Protein AF-A0A0F6TDB0-F1 (afdb_monomer)

Secondary structure (DSSP, 8-state):
---EEEEEE--HHHHT--HHHHHHHHHHHHHHHT-SEEEEEE-TTTHHHHHHHHHT-S-S-TEEEEEES----SPEEEEHHHHHTT-----

pLDDT: mean 81.19, std 9.85, range [38.91, 90.25]

Organism: NCBI:txid35755

Foldseek 3Di:
DAAEEEEEDEDCVPPVDQLLLLVQLQLQCCVVVVHQAYEYEYAPVCVVRNVVSVVVDPRHHPHYYYDYPDDPPVHHYDYSVSSNVRSPPDD

Mean predicted aligned error: 5.51 Å

Sequence (91 aa):
MSQIVEITVSDLCDSGISAEAIMCGVCRISRLLDVDAIYILAAAQDLPTLAAAAYERSDLPAEFRFCEDICTLGAWRIDLNTVLRYTHCGN

Nearest PDB structures (foldseek):
  6xhp-assembly1_B  TM=7.292E-01  e=1.113E-01  Staphylococcus aureus
  6xhr-assembly1_B  TM=6.406E-01  e=1.552E-01  Staphylococcus aureus
  4jis-assembly1_B  TM=5.911E-01  e=9.118E-02  Bacillus spizizenii str. W23
  6xht-assembly2_D  TM=6.189E-01  e=1.113E-01  Staphylococcus aureus
  6vlc-assembly1_A  TM=5.886E-01  e=2.822E-01  Neisseria meningitidis Z2491

Solvent-accessible surface area (backbone atoms only — not comparable to full-atom values): 5236 Å² total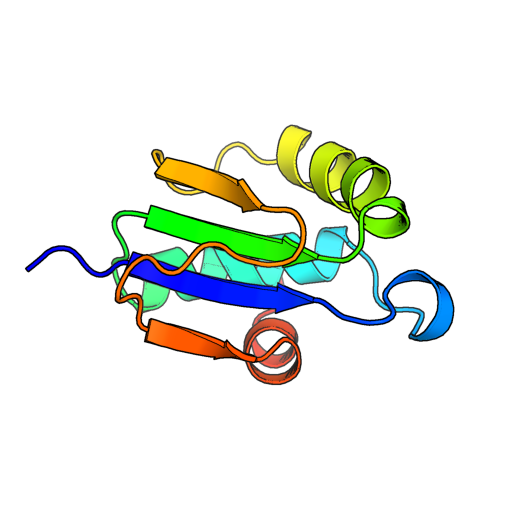; per-residue (Å²): 131,87,41,39,38,33,34,49,48,74,60,52,89,80,65,78,58,55,45,54,38,48,46,31,5,49,37,47,48,36,67,74,67,66,38,55,28,39,36,40,34,30,53,74,86,47,45,63,56,42,48,56,39,47,68,79,47,93,67,60,51,91,50,56,46,81,37,65,88,73,76,92,74,89,47,51,80,42,52,47,70,65,32,57,77,38,27,76,68,73,1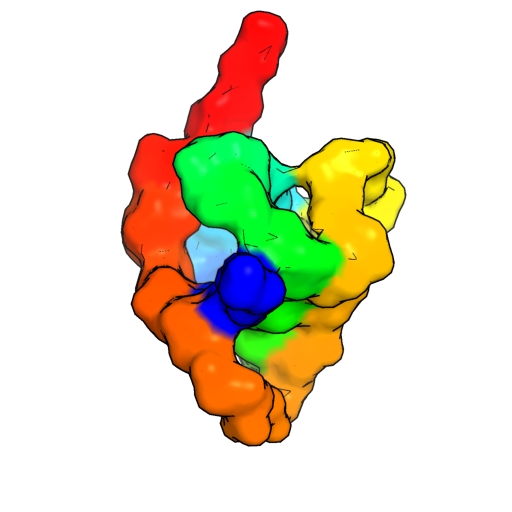30

Radius of gyration: 11.92 Å; Cα contacts (8 Å, |Δi|>4): 152; chains: 1; bounding box: 30×22×28 Å

Structure (mmCIF, N/CA/C/O backbone):
data_AF-A0A0F6TDB0-F1
#
_entry.id   AF-A0A0F6TDB0-F1
#
loop_
_atom_site.group_PDB
_atom_site.id
_atom_site.type_symbol
_atom_site.label_atom_id
_atom_site.label_alt_id
_atom_site.label_comp_id
_atom_site.label_asym_id
_atom_site.label_entity_id
_atom_site.label_seq_id
_atom_site.pdbx_PDB_ins_code
_atom_site.Cartn_x
_atom_site.Cartn_y
_atom_site.Cartn_z
_atom_site.occupancy
_atom_site.B_iso_or_equiv
_atom_site.auth_seq_id
_atom_site.auth_comp_id
_atom_site.auth_asym_id
_atom_site.auth_atom_id
_atom_site.pdbx_PDB_model_num
ATOM 1 N N . MET A 1 1 ? -15.378 -0.101 14.332 1.00 55.16 1 MET A N 1
ATOM 2 C CA . MET A 1 1 ? -15.621 -0.442 12.915 1.00 55.16 1 MET A CA 1
ATOM 3 C C . MET A 1 1 ? -14.261 -0.699 12.332 1.00 55.16 1 MET A C 1
ATOM 5 O O . MET A 1 1 ? -13.450 0.212 12.410 1.00 55.16 1 MET A O 1
ATOM 9 N N . SER A 1 2 ? -14.005 -1.907 11.843 1.00 64.00 2 SER A N 1
ATOM 10 C CA . SER A 1 2 ? -12.681 -2.227 11.332 1.00 64.00 2 SER A CA 1
ATOM 11 C C . SER A 1 2 ? -12.430 -1.529 10.010 1.00 64.00 2 SER A C 1
ATOM 13 O O . SER A 1 2 ? -13.198 -1.710 9.063 1.00 64.00 2 SER A O 1
ATOM 15 N N . GLN A 1 3 ? -11.411 -0.672 9.970 1.00 78.69 3 GLN A N 1
ATOM 16 C CA . GLN A 1 3 ? -11.043 0.043 8.756 1.00 78.69 3 GLN A CA 1
ATOM 17 C C . GLN A 1 3 ? -10.060 -0.817 7.973 1.00 78.69 3 GLN A C 1
ATOM 19 O O . GLN A 1 3 ? -8.926 -1.033 8.395 1.00 78.69 3 GLN A O 1
ATOM 24 N N . ILE A 1 4 ? -10.531 -1.331 6.842 1.00 82.44 4 ILE A N 1
ATOM 25 C CA . ILE A 1 4 ? -9.716 -2.071 5.885 1.00 82.44 4 ILE A CA 1
ATOM 26 C C . ILE A 1 4 ? -9.365 -1.114 4.754 1.00 82.44 4 ILE A C 1
ATOM 28 O O . ILE A 1 4 ? -10.258 -0.458 4.206 1.00 82.44 4 ILE A O 1
ATOM 32 N N . VAL A 1 5 ? -8.084 -1.046 4.403 1.00 85.88 5 VAL A N 1
ATOM 33 C CA . VAL A 1 5 ? -7.579 -0.190 3.328 1.00 85.88 5 VAL A CA 1
ATOM 34 C C . VAL A 1 5 ? -6.965 -1.024 2.211 1.00 85.88 5 VAL A C 1
ATOM 36 O O . VAL A 1 5 ? -6.221 -1.974 2.445 1.00 85.88 5 VAL A O 1
ATOM 39 N N . GLU A 1 6 ? -7.270 -0.628 0.983 1.00 87.81 6 GLU A N 1
ATOM 40 C CA . GLU A 1 6 ? -6.716 -1.163 -0.250 1.00 87.81 6 GLU A CA 1
ATOM 41 C C . GLU A 1 6 ? -5.815 -0.112 -0.902 1.00 87.81 6 GLU A C 1
ATOM 43 O O . GLU A 1 6 ? -6.226 1.036 -1.077 1.00 87.81 6 GLU A O 1
ATOM 48 N N . ILE A 1 7 ? -4.598 -0.507 -1.275 1.00 87.06 7 ILE A N 1
ATOM 49 C CA . ILE A 1 7 ? -3.621 0.346 -1.951 1.00 87.06 7 ILE A CA 1
ATOM 50 C C . ILE A 1 7 ? -3.285 -0.272 -3.299 1.00 87.06 7 ILE A C 1
ATOM 52 O O . ILE A 1 7 ? -2.740 -1.370 -3.359 1.00 87.06 7 ILE A O 1
ATOM 56 N N . THR A 1 8 ? -3.574 0.445 -4.380 1.00 86.31 8 THR A N 1
ATOM 57 C CA . THR A 1 8 ? -3.207 0.012 -5.732 1.00 86.31 8 THR A CA 1
ATOM 58 C C . THR A 1 8 ? -1.841 0.572 -6.105 1.00 86.31 8 THR A C 1
ATOM 60 O O . THR A 1 8 ? -1.659 1.788 -6.138 1.00 86.31 8 THR A O 1
ATOM 63 N N . VAL A 1 9 ? -0.898 -0.317 -6.402 1.00 82.44 9 VAL A N 1
ATOM 64 C CA . VAL A 1 9 ? 0.441 -0.018 -6.910 1.00 82.44 9 VAL A CA 1
ATOM 65 C C . VAL A 1 9 ? 0.495 -0.495 -8.355 1.00 82.44 9 VAL A C 1
ATOM 67 O O . VAL A 1 9 ? 0.283 -1.670 -8.639 1.00 82.44 9 VAL A O 1
ATOM 70 N N . SER A 1 10 ? 0.755 0.425 -9.274 1.00 76.12 10 SER A N 1
ATOM 71 C CA . 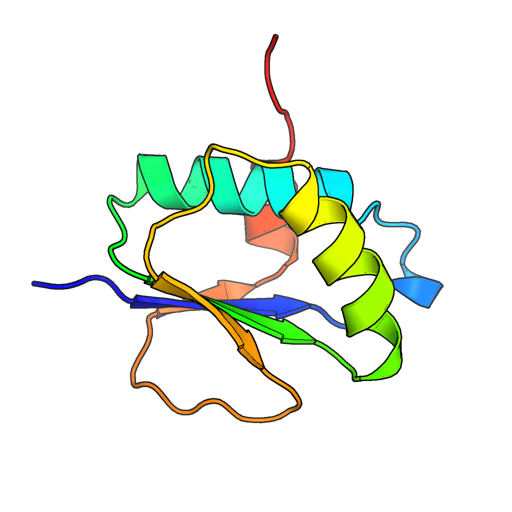SER A 1 10 ? 0.869 0.133 -10.702 1.00 76.12 10 SER A CA 1
ATOM 72 C C . SER A 1 10 ? 2.209 0.647 -11.196 1.00 76.12 10 SER A C 1
ATOM 74 O O . SER A 1 10 ? 2.652 1.711 -10.759 1.00 76.12 10 SER A O 1
ATOM 76 N N . ASP A 1 11 ? 2.829 -0.107 -12.100 1.00 70.44 11 ASP A N 1
ATOM 77 C CA . ASP A 1 11 ? 4.012 0.316 -12.847 1.00 70.44 11 ASP A CA 1
ATOM 78 C C . ASP A 1 11 ? 5.199 0.697 -11.942 1.00 70.44 11 ASP A C 1
ATOM 80 O O . ASP A 1 11 ? 5.880 1.706 -12.162 1.00 70.44 11 ASP A O 1
ATOM 84 N N . LEU A 1 12 ? 5.477 -0.097 -10.894 1.00 75.62 12 LEU A N 1
ATOM 85 C CA . LEU A 1 12 ? 6.598 0.193 -9.990 1.00 75.62 12 LEU A CA 1
ATOM 86 C C . LEU A 1 12 ? 7.935 0.175 -10.747 1.00 75.62 12 LEU A C 1
ATOM 88 O O . LEU A 1 12 ? 8.764 1.067 -10.560 1.00 75.62 12 LEU A O 1
ATOM 92 N N . CYS A 1 13 ? 8.121 -0.807 -11.634 1.00 70.50 13 CYS A N 1
ATOM 93 C CA . CYS A 1 13 ? 9.319 -0.923 -12.466 1.00 70.50 13 CYS A CA 1
ATOM 94 C C . CYS A 1 13 ? 9.577 0.306 -13.353 1.00 70.50 13 CYS A C 1
ATOM 96 O O . CYS A 1 13 ? 10.737 0.669 -13.543 1.00 70.50 13 CYS A O 1
ATOM 98 N N . ASP A 1 14 ? 8.527 0.961 -13.854 1.00 74.75 14 ASP A N 1
ATOM 99 C CA . ASP A 1 14 ? 8.651 2.078 -14.802 1.00 74.75 14 ASP A CA 1
ATOM 100 C C . ASP A 1 14 ? 8.615 3.454 -14.118 1.00 74.75 14 ASP A C 1
ATOM 102 O O . ASP A 1 14 ? 9.085 4.451 -14.669 1.00 74.75 14 ASP A O 1
ATOM 106 N N . SER A 1 15 ? 8.082 3.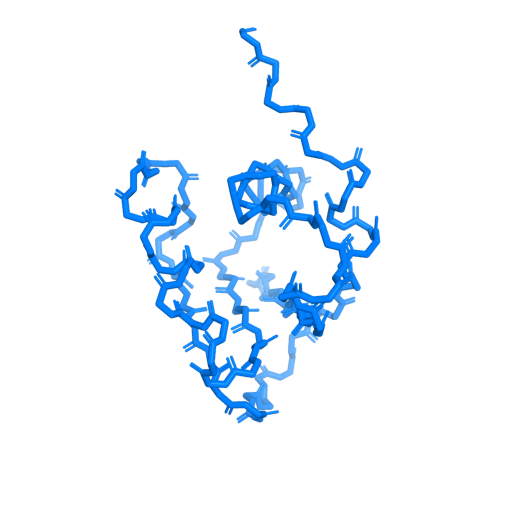526 -12.897 1.00 73.75 15 SER A N 1
ATOM 107 C CA . SER A 1 15 ? 7.865 4.785 -12.174 1.00 73.75 15 SER A CA 1
ATOM 108 C C . SER A 1 15 ? 9.091 5.314 -11.423 1.00 73.75 15 SER A C 1
ATOM 110 O O . SER A 1 15 ? 9.092 6.471 -10.998 1.00 73.75 15 SER A O 1
ATOM 112 N N . GLY A 1 16 ? 10.136 4.499 -11.232 1.00 76.00 16 GLY A N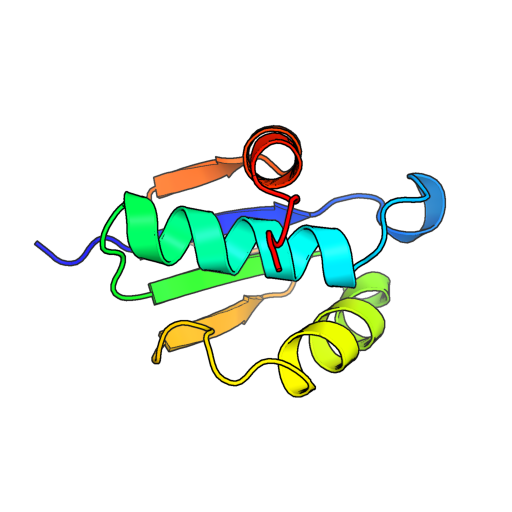 1
ATOM 113 C CA . GLY A 1 16 ? 11.322 4.877 -10.448 1.00 76.00 16 GLY A CA 1
ATOM 114 C C . GLY A 1 16 ? 11.039 5.076 -8.952 1.00 76.00 16 GLY A C 1
ATOM 115 O O . GLY A 1 16 ? 11.865 5.635 -8.227 1.00 76.00 16 GLY A O 1
ATOM 116 N N . ILE A 1 17 ? 9.870 4.636 -8.483 1.00 82.88 17 ILE A N 1
ATOM 117 C CA . ILE A 1 17 ? 9.456 4.713 -7.085 1.00 82.88 17 ILE A CA 1
ATOM 1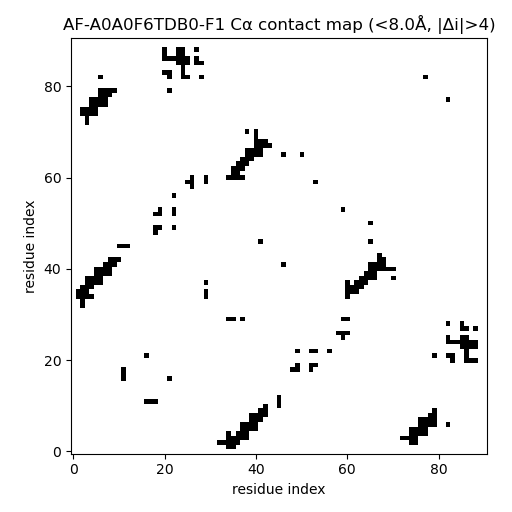18 C C . ILE A 1 17 ? 10.108 3.565 -6.310 1.00 82.88 17 ILE A C 1
ATOM 120 O O . ILE A 1 17 ? 9.997 2.400 -6.682 1.00 82.88 17 ILE A O 1
ATOM 124 N N . SER A 1 18 ? 10.745 3.881 -5.181 1.00 87.69 18 SER A N 1
ATOM 125 C CA . SER A 1 18 ? 11.277 2.850 -4.284 1.00 87.69 18 SER A CA 1
ATOM 126 C C . SER A 1 18 ? 10.149 2.121 -3.549 1.00 87.69 18 SER A C 1
ATOM 128 O O . SER A 1 18 ? 9.305 2.757 -2.913 1.00 87.69 18 SER A O 1
ATOM 130 N N . ALA A 1 19 ? 10.178 0.785 -3.550 1.00 88.94 19 ALA A N 1
ATOM 131 C CA . ALA A 1 19 ? 9.282 -0.034 -2.731 1.00 88.94 19 ALA A CA 1
ATOM 132 C C . ALA A 1 19 ? 9.381 0.305 -1.233 1.00 88.94 19 ALA A C 1
ATOM 134 O O . ALA A 1 19 ? 8.377 0.264 -0.525 1.00 88.94 19 ALA A O 1
ATOM 135 N N . GLU A 1 20 ? 10.560 0.714 -0.758 1.00 88.62 20 GLU A N 1
ATOM 136 C CA . GLU A 1 20 ? 10.760 1.182 0.616 1.00 88.62 20 GLU A CA 1
ATOM 137 C C . GLU A 1 20 ? 9.954 2.453 0.902 1.00 88.62 20 GLU A C 1
ATOM 139 O O . GLU A 1 20 ? 9.288 2.551 1.934 1.00 88.62 20 GLU A O 1
ATOM 144 N N . ALA A 1 21 ? 9.944 3.400 -0.043 1.00 88.25 21 ALA A N 1
ATOM 145 C CA . ALA A 1 21 ? 9.141 4.609 0.077 1.00 88.25 21 ALA A CA 1
ATOM 146 C C . ALA A 1 21 ? 7.658 4.238 0.207 1.00 88.25 21 ALA A C 1
ATOM 148 O O . ALA A 1 21 ? 6.986 4.717 1.117 1.00 88.25 21 ALA 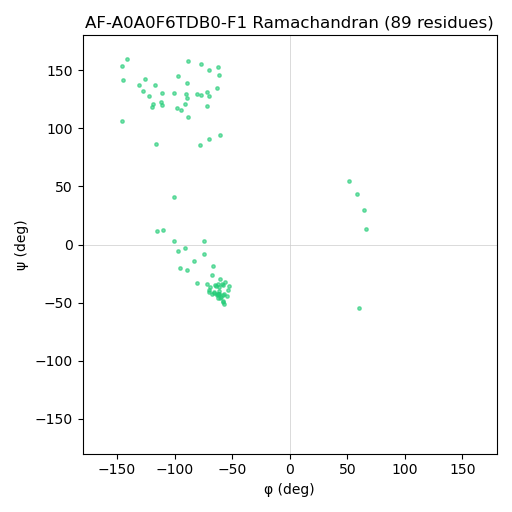A O 1
ATOM 149 N N . ILE A 1 22 ? 7.167 3.310 -0.620 1.00 89.12 22 ILE A N 1
ATOM 150 C CA . ILE A 1 22 ? 5.785 2.817 -0.532 1.00 89.12 22 ILE A CA 1
ATOM 151 C C . ILE A 1 22 ? 5.499 2.234 0.853 1.00 89.12 22 ILE A C 1
ATOM 153 O O . ILE A 1 22 ? 4.523 2.647 1.477 1.00 89.12 22 ILE A O 1
ATOM 157 N N . MET A 1 23 ? 6.354 1.348 1.374 1.00 90.25 23 MET A N 1
ATOM 158 C CA . MET A 1 23 ? 6.158 0.762 2.708 1.00 90.25 23 MET A CA 1
ATOM 159 C C . MET A 1 23 ? 6.177 1.815 3.826 1.00 90.25 23 MET A C 1
ATOM 161 O O . MET A 1 23 ? 5.371 1.742 4.754 1.00 90.25 23 MET A O 1
ATOM 165 N N . CYS A 1 24 ? 7.024 2.844 3.717 1.00 88.88 24 CYS A N 1
ATOM 166 C CA . CYS A 1 24 ? 7.003 3.999 4.618 1.00 88.88 24 CYS A CA 1
ATOM 167 C C . CYS A 1 24 ? 5.642 4.709 4.611 1.00 88.88 24 CYS A C 1
ATOM 169 O O . CYS A 1 24 ? 5.069 4.973 5.672 1.00 88.88 24 CYS A O 1
ATOM 171 N N . GLY A 1 25 ? 5.106 4.990 3.421 1.00 88.19 25 GLY A N 1
ATOM 172 C CA . GLY A 1 25 ? 3.795 5.617 3.269 1.00 88.19 25 GLY A CA 1
ATOM 173 C C . GLY A 1 25 ? 2.667 4.747 3.823 1.00 88.19 25 GLY A C 1
ATOM 174 O O . GLY A 1 25 ? 1.814 5.247 4.555 1.00 88.19 25 GLY A O 1
ATOM 175 N N . VAL A 1 26 ? 2.707 3.441 3.545 1.00 88.62 26 VAL A N 1
ATOM 176 C CA . VAL A 1 26 ? 1.752 2.438 4.042 1.00 88.62 26 VAL A CA 1
ATOM 177 C C . VAL A 1 26 ? 1.709 2.437 5.567 1.00 88.62 26 VAL A C 1
ATOM 179 O O . VAL A 1 26 ? 0.636 2.577 6.149 1.00 88.62 26 VAL A O 1
ATOM 182 N N . CYS A 1 27 ? 2.867 2.345 6.223 1.00 87.38 27 CYS A N 1
ATOM 183 C CA . CYS A 1 27 ? 2.949 2.380 7.682 1.00 87.38 27 CYS A CA 1
ATOM 184 C C . CYS A 1 27 ? 2.430 3.705 8.255 1.00 87.38 27 CYS A C 1
ATOM 186 O O . CYS A 1 27 ? 1.797 3.749 9.310 1.00 87.38 27 CYS A O 1
ATOM 188 N N . ARG A 1 28 ? 2.729 4.831 7.607 1.00 87.56 28 ARG A N 1
ATOM 189 C CA . ARG A 1 28 ? 2.302 6.128 8.130 1.00 87.56 28 ARG A CA 1
ATOM 190 C C . ARG A 1 28 ? 0.793 6.307 8.008 1.00 87.56 28 ARG A C 1
ATOM 192 O O . ARG A 1 28 ? 0.163 6.786 8.948 1.00 87.56 28 ARG A O 1
ATOM 199 N N . ILE A 1 29 ? 0.220 5.888 6.886 1.00 86.62 29 ILE A N 1
ATOM 200 C CA . ILE A 1 29 ? -1.227 5.864 6.679 1.00 86.62 29 ILE A CA 1
ATOM 201 C C . ILE A 1 29 ? -1.894 4.924 7.677 1.00 86.62 29 ILE A C 1
ATOM 203 O O . ILE A 1 29 ? -2.902 5.313 8.262 1.00 86.62 29 ILE A O 1
ATOM 207 N N . SER A 1 30 ? -1.319 3.740 7.919 1.00 85.69 30 SER A N 1
ATOM 208 C CA . SER A 1 30 ? -1.921 2.771 8.835 1.00 85.69 30 SER A CA 1
ATOM 209 C C . SER A 1 30 ? -2.108 3.352 10.236 1.00 85.69 30 SER A C 1
ATOM 211 O O . SER A 1 30 ? -3.182 3.235 10.816 1.00 85.69 30 SER A O 1
ATOM 213 N N . ARG A 1 31 ? -1.093 4.071 10.731 1.00 85.19 31 ARG A N 1
ATOM 214 C CA . ARG A 1 31 ? -1.129 4.763 12.026 1.00 85.19 31 ARG A CA 1
ATOM 215 C C . ARG A 1 31 ? -2.060 5.972 12.040 1.00 85.19 31 ARG A C 1
ATOM 217 O O . ARG A 1 31 ? -2.698 6.229 13.051 1.00 85.19 31 ARG A O 1
ATOM 224 N N . LEU A 1 32 ? -2.099 6.750 10.956 1.00 86.44 32 LEU A N 1
ATOM 225 C CA . LEU A 1 32 ? -2.931 7.957 10.876 1.00 86.44 32 LEU A CA 1
ATOM 226 C C . LEU A 1 32 ? -4.423 7.635 10.826 1.00 86.44 32 LEU A C 1
ATOM 228 O O . LEU A 1 32 ? -5.228 8.392 11.363 1.00 86.44 32 LEU A O 1
ATOM 232 N N . LEU A 1 33 ? -4.776 6.552 10.139 1.00 83.44 33 LEU A N 1
ATOM 233 C CA . LEU A 1 33 ? -6.158 6.140 9.926 1.00 83.44 33 LEU A CA 1
ATOM 234 C C . LEU A 1 33 ? -6.630 5.077 10.927 1.00 83.44 33 LEU A C 1
ATOM 236 O O . LEU A 1 33 ? -7.813 4.756 10.921 1.00 83.44 33 LEU A O 1
ATOM 240 N N . ASP A 1 34 ? -5.736 4.576 11.786 1.00 85.06 34 ASP A N 1
ATOM 241 C CA . ASP A 1 34 ? -6.019 3.511 12.759 1.00 85.06 34 ASP A CA 1
ATOM 242 C C . ASP A 1 34 ? -6.677 2.295 12.079 1.00 85.06 34 ASP A C 1
ATOM 244 O O . ASP A 1 34 ? -7.800 1.891 12.384 1.00 85.06 34 ASP A O 1
ATOM 248 N N . VAL A 1 35 ? -5.998 1.778 11.046 1.00 83.81 35 VAL A N 1
ATOM 249 C CA . VAL A 1 35 ? -6.513 0.689 10.200 1.00 83.81 35 VAL A CA 1
ATOM 250 C C . VAL A 1 35 ? -6.135 -0.671 10.762 1.00 83.81 35 VAL A C 1
ATOM 252 O O . VAL A 1 35 ? -4.991 -0.904 11.154 1.00 83.81 35 VAL A O 1
ATOM 255 N N . ASP A 1 36 ? -7.083 -1.599 10.709 1.00 81.38 36 ASP A N 1
ATOM 256 C CA . ASP A 1 36 ? -6.873 -2.968 11.178 1.00 81.38 36 ASP A CA 1
ATOM 257 C C . ASP A 1 36 ? -6.128 -3.812 10.134 1.00 81.38 36 ASP A C 1
ATOM 259 O O . ASP A 1 36 ? -5.325 -4.679 10.483 1.00 81.38 36 ASP A O 1
ATOM 263 N N . ALA A 1 37 ? -6.364 -3.542 8.843 1.00 85.25 37 ALA A N 1
ATOM 264 C CA . ALA A 1 37 ? -5.819 -4.330 7.742 1.00 85.25 37 ALA A CA 1
ATOM 265 C C . ALA A 1 37 ? -5.465 -3.470 6.523 1.00 85.25 37 ALA A C 1
ATOM 267 O O . ALA A 1 37 ? -6.203 -2.550 6.153 1.00 85.25 37 ALA A O 1
ATOM 268 N N . ILE A 1 38 ? -4.352 -3.814 5.867 1.00 87.88 38 ILE A N 1
ATOM 269 C CA . ILE A 1 38 ? -3.919 -3.195 4.610 1.00 87.88 38 ILE A CA 1
ATOM 270 C C . ILE A 1 38 ? -3.655 -4.271 3.568 1.00 87.88 38 ILE A C 1
ATOM 272 O O . ILE A 1 38 ? -2.909 -5.220 3.808 1.00 87.88 38 ILE A O 1
ATOM 276 N N . TYR A 1 39 ? -4.205 -4.047 2.381 1.00 89.31 39 TYR A N 1
ATOM 277 C CA . TYR A 1 39 ? -4.022 -4.893 1.215 1.00 89.31 39 TYR A CA 1
ATOM 278 C C . TYR A 1 39 ? -3.361 -4.091 0.101 1.00 89.31 39 TYR A C 1
ATOM 280 O O . TYR A 1 39 ? -3.898 -3.072 -0.331 1.00 89.31 39 TYR A O 1
ATOM 288 N N . ILE A 1 40 ? -2.198 -4.542 -0.365 1.00 88.44 40 ILE A N 1
ATOM 289 C CA . ILE A 1 40 ? -1.523 -3.946 -1.521 1.00 88.44 40 ILE A CA 1
ATOM 290 C C . ILE A 1 40 ? -1.846 -4.772 -2.761 1.00 88.44 40 ILE A C 1
ATOM 292 O O . ILE A 1 40 ? -1.491 -5.947 -2.832 1.00 88.44 40 ILE A O 1
ATOM 296 N N . LEU A 1 41 ? -2.505 -4.141 -3.730 1.00 89.00 41 LEU A N 1
ATOM 297 C CA . LEU A 1 41 ? -2.765 -4.693 -5.053 1.00 89.00 41 LEU A CA 1
ATOM 298 C C . LEU A 1 41 ? -1.656 -4.217 -5.976 1.00 89.00 41 LEU A C 1
ATOM 300 O O . LEU A 1 41 ? -1.535 -3.015 -6.208 1.00 89.00 41 LEU A O 1
ATOM 304 N N . ALA A 1 42 ? -0.861 -5.146 -6.487 1.00 86.94 42 ALA A N 1
ATOM 305 C CA . ALA A 1 42 ? 0.221 -4.842 -7.410 1.00 86.94 42 ALA A CA 1
ATOM 306 C C . ALA A 1 42 ? 0.320 -5.907 -8.500 1.00 86.94 42 ALA A C 1
ATOM 308 O O . ALA A 1 42 ? -0.157 -7.031 -8.326 1.00 86.94 42 ALA A O 1
ATOM 309 N N . ALA A 1 43 ? 0.966 -5.552 -9.610 1.00 85.94 43 ALA A N 1
ATOM 310 C CA . ALA A 1 43 ? 1.295 -6.514 -10.651 1.00 85.94 43 ALA A CA 1
ATOM 311 C C . ALA A 1 43 ? 2.224 -7.606 -10.096 1.00 85.94 43 ALA A C 1
ATOM 313 O O . ALA A 1 43 ? 3.104 -7.327 -9.276 1.00 85.94 43 ALA A O 1
ATOM 314 N N . ALA A 1 44 ? 2.078 -8.840 -10.587 1.00 85.50 44 ALA A N 1
ATOM 315 C CA . ALA A 1 44 ? 2.859 -9.991 -10.129 1.00 85.50 44 ALA A CA 1
ATOM 316 C C . ALA A 1 44 ? 4.379 -9.751 -10.161 1.00 85.50 44 ALA A C 1
ATOM 318 O O . ALA A 1 44 ? 5.101 -10.206 -9.275 1.00 85.50 44 ALA A O 1
ATOM 319 N N . GLN A 1 45 ? 4.861 -8.999 -11.157 1.00 86.00 45 GLN A N 1
ATOM 320 C CA . GLN A 1 45 ? 6.276 -8.644 -11.296 1.00 86.00 45 GLN A CA 1
ATOM 321 C C . GLN A 1 45 ? 6.805 -7.701 -10.201 1.00 86.00 45 GLN A C 1
ATOM 323 O O . GLN A 1 45 ? 7.995 -7.736 -9.898 1.00 86.00 45 GLN A O 1
ATOM 328 N N . ASP A 1 46 ? 5.936 -6.893 -9.588 1.00 87.19 46 ASP A N 1
ATOM 329 C CA . ASP A 1 46 ? 6.304 -5.910 -8.564 1.00 87.19 46 ASP A CA 1
ATOM 330 C C . ASP A 1 46 ? 6.259 -6.525 -7.155 1.00 87.19 46 ASP A C 1
ATOM 332 O O . ASP A 1 46 ? 6.928 -6.043 -6.235 1.00 87.19 46 ASP A O 1
ATOM 336 N N . LEU A 1 47 ? 5.504 -7.621 -6.985 1.00 87.12 47 LEU A N 1
ATOM 337 C CA . LEU A 1 47 ? 5.317 -8.305 -5.703 1.00 87.12 47 LEU A CA 1
ATOM 338 C C . LEU A 1 47 ? 6.629 -8.708 -5.016 1.00 87.12 47 LEU A C 1
ATOM 340 O O . LEU A 1 47 ? 6.729 -8.461 -3.816 1.00 87.12 47 LEU A O 1
ATOM 344 N N . PRO A 1 48 ? 7.653 -9.273 -5.690 1.00 88.75 48 PRO A N 1
ATOM 345 C CA . PRO A 1 48 ? 8.902 -9.638 -5.021 1.00 88.75 48 PRO A CA 1
ATOM 346 C C . PRO A 1 48 ? 9.620 -8.432 -4.407 1.00 88.75 48 PRO A C 1
ATOM 348 O O . PRO A 1 48 ? 10.085 -8.500 -3.270 1.00 88.75 48 PRO A O 1
ATOM 351 N N . THR A 1 49 ? 9.672 -7.313 -5.132 1.00 89.38 49 THR A N 1
ATOM 352 C CA . THR A 1 49 ? 10.320 -6.077 -4.671 1.00 89.38 49 THR A CA 1
ATOM 353 C C . THR A 1 49 ? 9.557 -5.462 -3.499 1.00 89.38 49 THR A C 1
ATOM 355 O O . THR A 1 49 ? 10.160 -5.052 -2.506 1.00 89.38 49 THR A O 1
ATOM 358 N N . LEU A 1 50 ? 8.225 -5.443 -3.576 1.00 88.69 50 LEU A N 1
ATOM 359 C CA . LEU A 1 50 ? 7.365 -4.967 -2.493 1.00 88.69 50 LEU A CA 1
ATOM 360 C C . LEU A 1 50 ? 7.448 -5.870 -1.255 1.00 88.69 50 LEU A C 1
ATOM 362 O O . LEU A 1 50 ? 7.528 -5.365 -0.137 1.00 88.69 50 LEU A O 1
ATOM 366 N N . ALA A 1 51 ? 7.473 -7.190 -1.442 1.00 89.69 51 ALA A N 1
ATOM 367 C CA . ALA A 1 51 ? 7.576 -8.160 -0.359 1.00 89.69 51 ALA A CA 1
ATOM 368 C C . ALA A 1 51 ? 8.922 -8.072 0.363 1.00 89.69 51 ALA A C 1
ATOM 370 O O . ALA A 1 51 ? 8.949 -8.104 1.591 1.00 89.69 51 ALA A O 1
ATOM 371 N N . ALA A 1 52 ? 10.021 -7.896 -0.376 1.00 89.69 52 ALA A N 1
ATOM 372 C CA . ALA A 1 52 ? 11.334 -7.658 0.214 1.00 89.69 52 ALA A CA 1
ATOM 373 C C . ALA A 1 52 ? 11.340 -6.379 1.067 1.00 89.69 52 ALA A C 1
ATOM 375 O O . ALA A 1 52 ? 11.785 -6.408 2.211 1.00 89.69 52 ALA A O 1
ATOM 376 N N . ALA A 1 53 ? 10.775 -5.279 0.557 1.00 89.62 53 ALA A N 1
ATOM 377 C CA . ALA A 1 53 ? 10.671 -4.031 1.312 1.00 89.62 53 ALA A CA 1
ATOM 378 C C . ALA A 1 53 ? 9.776 -4.159 2.556 1.00 89.62 53 ALA A C 1
ATOM 380 O O . ALA A 1 53 ? 10.064 -3.547 3.579 1.00 89.62 53 ALA A O 1
ATOM 381 N N . ALA A 1 54 ? 8.696 -4.943 2.485 1.00 90.00 54 ALA A N 1
ATOM 382 C CA . ALA A 1 54 ? 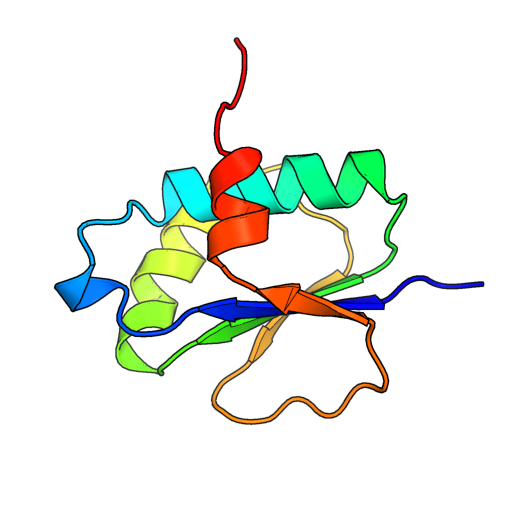7.811 -5.188 3.620 1.00 90.00 54 ALA A CA 1
ATOM 383 C C . ALA A 1 54 ? 8.447 -6.086 4.689 1.00 90.00 54 ALA A C 1
ATOM 385 O O . ALA A 1 54 ? 8.195 -5.892 5.873 1.00 90.00 54 ALA A O 1
ATOM 386 N N . TYR A 1 55 ? 9.275 -7.055 4.292 1.00 86.31 55 TYR A N 1
ATOM 387 C CA . TYR A 1 55 ? 9.931 -7.976 5.223 1.00 86.31 55 TYR A CA 1
ATOM 388 C C . TYR A 1 55 ? 10.877 -7.259 6.199 1.00 86.31 55 TYR A C 1
ATOM 390 O O . TYR A 1 55 ? 10.954 -7.618 7.370 1.00 86.31 55 TYR A O 1
ATOM 398 N N . GLU A 1 56 ? 11.535 -6.192 5.745 1.00 83.94 56 GLU A N 1
ATOM 399 C CA . GLU A 1 56 ? 12.421 -5.358 6.568 1.00 83.94 56 GLU A CA 1
ATOM 400 C C . GLU A 1 56 ? 11.657 -4.442 7.553 1.00 83.94 56 GLU A C 1
ATOM 402 O O . GLU A 1 56 ? 12.258 -3.632 8.263 1.00 83.94 56 GLU A O 1
ATOM 407 N N . ARG A 1 57 ? 10.320 -4.535 7.615 1.00 80.69 57 ARG A N 1
ATOM 408 C CA . ARG A 1 57 ? 9.459 -3.660 8.422 1.00 80.69 57 ARG A CA 1
ATOM 409 C C . ARG A 1 57 ? 8.817 -4.420 9.575 1.00 80.69 57 ARG A C 1
ATOM 411 O O . ARG A 1 57 ? 8.042 -5.349 9.382 1.00 80.69 57 ARG A O 1
ATOM 418 N N . SER A 1 58 ? 9.062 -3.948 10.793 1.00 80.25 58 SER A N 1
ATOM 419 C CA . SER A 1 58 ? 8.406 -4.444 12.011 1.00 80.25 58 SER A CA 1
ATOM 420 C C . SER A 1 58 ? 7.128 -3.684 12.375 1.00 80.25 58 SER A C 1
ATOM 422 O O . SER A 1 58 ? 6.470 -4.016 13.357 1.00 80.25 58 SER A O 1
ATOM 424 N N . ASP A 1 59 ? 6.784 -2.647 11.612 1.00 83.12 59 ASP A N 1
ATOM 425 C CA . ASP A 1 59 ? 5.741 -1.680 11.946 1.00 83.12 59 ASP A CA 1
ATOM 426 C C . ASP A 1 59 ? 4.539 -1.680 10.994 1.00 83.12 59 ASP A C 1
ATOM 428 O O . ASP A 1 59 ? 3.687 -0.788 11.058 1.00 83.12 59 ASP A O 1
ATOM 432 N N . LEU A 1 60 ? 4.459 -2.691 10.132 1.00 82.38 60 LEU A N 1
ATOM 433 C CA . LEU A 1 60 ? 3.275 -2.958 9.328 1.00 82.38 60 LEU A CA 1
ATOM 434 C C . LEU A 1 60 ? 2.125 -3.475 10.212 1.00 82.38 60 LEU A C 1
ATOM 436 O O . LEU A 1 60 ? 2.368 -4.107 11.244 1.00 82.38 60 LEU A O 1
ATOM 440 N N . PRO A 1 61 ? 0.863 -3.210 9.830 1.00 80.06 61 PRO A N 1
ATOM 441 C CA . PRO A 1 61 ? -0.290 -3.710 10.567 1.00 80.06 61 PRO A CA 1
ATOM 442 C C . PRO A 1 61 ? -0.334 -5.243 10.569 1.00 80.06 61 PRO A C 1
ATOM 444 O O . PRO A 1 61 ? 0.143 -5.896 9.639 1.00 80.06 61 PRO A O 1
ATOM 447 N N . ALA A 1 62 ? -0.947 -5.817 11.607 1.00 81.81 62 ALA A N 1
ATOM 448 C CA . ALA A 1 62 ? -1.000 -7.267 11.806 1.00 81.81 62 ALA A CA 1
ATOM 449 C C . ALA A 1 62 ? -1.666 -8.011 10.634 1.00 81.81 62 ALA A C 1
ATOM 451 O O . ALA A 1 62 ? -1.252 -9.116 10.288 1.00 81.81 62 ALA A O 1
ATOM 452 N N . GLU A 1 63 ? -2.664 -7.398 9.993 1.00 87.25 63 GLU A N 1
ATOM 453 C CA . GLU A 1 63 ? -3.341 -7.946 8.813 1.00 87.25 63 GLU A CA 1
ATOM 454 C C . GLU A 1 63 ? -2.841 -7.329 7.492 1.00 87.25 63 GLU A C 1
ATOM 456 O O . GLU A 1 63 ? -3.623 -7.039 6.586 1.00 87.25 63 GLU A O 1
ATOM 461 N N . PHE A 1 64 ? -1.528 -7.122 7.360 1.00 88.00 64 PHE A N 1
ATOM 462 C CA . PHE A 1 64 ? -0.902 -6.697 6.105 1.00 88.00 64 PHE A CA 1
ATOM 463 C C . PHE A 1 64 ? -0.769 -7.854 5.103 1.00 88.00 64 PHE A C 1
ATOM 465 O O . PHE A 1 64 ? -0.221 -8.909 5.438 1.00 88.00 64 PHE A O 1
ATOM 472 N N . ARG A 1 65 ? -1.239 -7.668 3.860 1.00 89.06 65 ARG A N 1
ATOM 473 C CA . ARG A 1 65 ? -1.152 -8.684 2.793 1.00 89.06 65 ARG A CA 1
ATOM 474 C C . ARG A 1 65 ? -0.939 -8.079 1.406 1.00 89.06 65 ARG A C 1
ATOM 476 O O . ARG A 1 65 ? -1.376 -6.967 1.115 1.00 89.06 65 ARG A O 1
ATOM 483 N N . PHE A 1 66 ? -0.331 -8.868 0.526 1.00 88.31 66 PHE A N 1
ATOM 484 C CA . PHE A 1 66 ? -0.278 -8.593 -0.908 1.00 88.31 66 PHE A CA 1
ATOM 485 C C . PHE A 1 66 ? -1.370 -9.363 -1.651 1.00 88.31 66 PHE A C 1
ATOM 487 O O . PHE A 1 66 ? -1.677 -10.502 -1.296 1.00 88.31 66 PHE A O 1
ATOM 494 N N . CYS A 1 67 ? -1.917 -8.748 -2.695 1.00 84.81 67 CYS A N 1
ATOM 495 C CA . CYS A 1 67 ? -2.889 -9.340 -3.601 1.00 84.81 67 CYS A CA 1
ATOM 496 C C . CYS A 1 67 ? -2.463 -9.113 -5.055 1.00 84.81 67 CYS A C 1
ATOM 498 O O . CYS A 1 67 ? -2.074 -8.007 -5.425 1.00 84.81 67 CYS A O 1
ATOM 500 N N . GLU A 1 68 ? -2.593 -10.149 -5.878 1.00 77.62 68 GLU A N 1
ATOM 501 C CA . GLU A 1 68 ? -2.458 -10.053 -7.332 1.00 77.62 68 GLU A CA 1
ATOM 502 C C . GLU A 1 68 ? -3.836 -9.726 -7.934 1.00 77.62 68 GLU A C 1
ATOM 504 O O . GLU A 1 68 ? -4.822 -10.408 -7.645 1.00 77.62 68 GLU A O 1
ATOM 509 N N . ASP A 1 69 ? -3.904 -8.658 -8.728 1.00 62.16 69 ASP A N 1
ATOM 510 C CA . ASP A 1 69 ? -5.041 -8.192 -9.540 1.00 62.16 69 ASP A CA 1
ATOM 511 C C . ASP A 1 69 ? -6.364 -7.823 -8.838 1.00 62.16 69 ASP A C 1
ATOM 513 O O . ASP A 1 69 ? -6.875 -6.724 -9.066 1.00 62.16 69 ASP A O 1
ATOM 517 N N . ILE A 1 70 ? -6.986 -8.693 -8.031 1.00 60.75 70 ILE A N 1
ATOM 518 C CA . ILE A 1 70 ? -8.340 -8.450 -7.495 1.00 60.75 70 ILE A CA 1
ATOM 519 C C . ILE A 1 70 ? -8.508 -9.028 -6.084 1.00 60.75 70 ILE A C 1
ATOM 521 O O . ILE A 1 70 ? -8.738 -10.220 -5.900 1.00 60.75 70 ILE A O 1
ATOM 525 N N . CYS A 1 71 ? -8.531 -8.145 -5.084 1.00 62.62 71 CYS A N 1
ATOM 526 C CA . CYS A 1 71 ? -9.022 -8.436 -3.736 1.00 62.62 71 CYS A CA 1
ATOM 527 C C . CYS A 1 71 ? -10.250 -7.563 -3.451 1.00 62.62 71 CYS A C 1
ATOM 529 O O . CYS A 1 71 ? -10.133 -6.478 -2.906 1.00 62.62 71 CYS A O 1
ATOM 531 N N . THR A 1 72 ? -11.461 -7.989 -3.827 1.00 57.56 72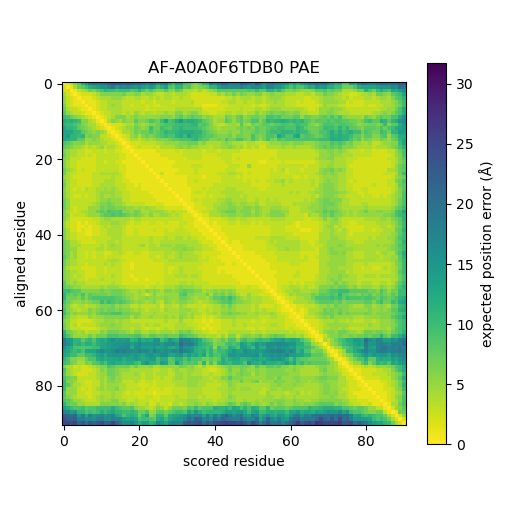 THR A N 1
ATOM 532 C CA . THR A 1 72 ? -12.671 -7.197 -3.526 1.00 57.56 72 THR A CA 1
ATOM 533 C C . THR A 1 72 ? -13.077 -7.392 -2.064 1.00 57.56 72 THR A C 1
ATOM 535 O O . THR A 1 72 ? -13.886 -8.255 -1.737 1.00 57.56 72 THR A O 1
ATOM 538 N N . LEU A 1 73 ? -12.490 -6.598 -1.167 1.00 66.31 73 LEU A N 1
ATOM 539 C CA . LEU A 1 73 ? -12.666 -6.753 0.285 1.00 66.31 73 LEU A CA 1
ATOM 540 C C . LEU A 1 73 ? -13.672 -5.771 0.905 1.00 66.31 73 LEU A C 1
ATOM 542 O O . LEU A 1 73 ? -13.860 -5.771 2.117 1.00 66.31 73 LEU A O 1
ATOM 546 N N . GLY A 1 74 ? -14.325 -4.925 0.099 1.00 64.75 74 GLY A N 1
ATOM 547 C CA . GLY A 1 74 ? -15.169 -3.843 0.627 1.00 64.75 74 GLY A CA 1
ATOM 548 C C . GLY A 1 74 ? -14.361 -2.803 1.417 1.00 64.75 74 GLY A C 1
ATOM 549 O O . GLY A 1 74 ? -14.869 -2.215 2.367 1.00 64.75 74 GLY A O 1
ATOM 550 N N . ALA A 1 75 ? -13.094 -2.622 1.039 1.00 74.38 75 ALA A N 1
ATOM 551 C CA . ALA A 1 75 ? -12.120 -1.757 1.689 1.00 74.38 75 ALA A CA 1
ATOM 552 C C . ALA A 1 75 ? -12.151 -0.320 1.143 1.00 74.38 75 ALA A C 1
ATOM 554 O O . ALA A 1 75 ? -12.573 -0.065 0.011 1.00 74.38 75 ALA A O 1
ATOM 555 N N . TRP A 1 76 ? -11.650 0.622 1.940 1.00 80.19 76 TRP A N 1
ATOM 556 C CA . TRP A 1 76 ? -11.379 1.983 1.487 1.00 80.19 76 TRP A CA 1
ATOM 557 C C . TRP A 1 76 ? -10.189 1.982 0.537 1.00 80.19 76 TRP A C 1
ATOM 559 O O . TRP A 1 76 ? -9.124 1.477 0.876 1.00 80.19 76 TRP A O 1
ATOM 569 N N . ARG A 1 77 ? -10.358 2.569 -0.648 1.00 83.25 77 ARG A N 1
ATOM 570 C CA . ARG A 1 77 ? -9.293 2.644 -1.650 1.00 83.25 77 ARG A CA 1
ATOM 571 C C . ARG A 1 77 ? -8.459 3.896 -1.476 1.00 83.25 77 ARG A C 1
ATOM 573 O O . ARG A 1 77 ? -8.998 5.002 -1.441 1.00 83.25 77 ARG A O 1
ATOM 580 N N . ILE A 1 78 ? -7.151 3.701 -1.431 1.00 82.62 78 ILE A N 1
ATOM 581 C CA . ILE A 1 78 ? -6.151 4.758 -1.425 1.00 82.62 78 ILE A CA 1
ATOM 582 C C . ILE A 1 78 ? -5.237 4.534 -2.626 1.00 82.62 78 ILE A C 1
ATOM 584 O O . ILE A 1 78 ? -4.717 3.443 -2.844 1.00 82.62 78 ILE A O 1
ATOM 588 N N . ASP A 1 79 ? -5.053 5.570 -3.433 1.00 84.50 79 ASP A N 1
ATOM 589 C CA . ASP A 1 79 ? -4.151 5.509 -4.574 1.00 84.50 79 ASP A CA 1
ATOM 590 C C . ASP A 1 79 ? -2.684 5.623 -4.134 1.00 84.50 79 ASP A C 1
ATOM 592 O O . ASP A 1 79 ? -2.361 6.231 -3.106 1.00 84.50 79 ASP A O 1
ATOM 596 N N . LEU A 1 80 ? -1.780 5.084 -4.954 1.00 81.75 80 LEU A N 1
ATOM 597 C CA . LEU A 1 80 ? -0.345 5.161 -4.704 1.00 81.75 80 LEU A CA 1
ATOM 598 C C . LEU A 1 80 ? 0.135 6.604 -4.492 1.00 81.75 80 LEU A C 1
ATOM 600 O O . LEU A 1 80 ? 0.933 6.824 -3.591 1.00 81.75 80 LEU A O 1
ATOM 604 N N . ASN A 1 81 ? -0.358 7.612 -5.222 1.00 84.56 81 ASN A N 1
ATOM 605 C CA . ASN A 1 81 ? 0.116 8.990 -5.025 1.00 84.56 81 ASN A CA 1
ATOM 606 C C . ASN A 1 81 ? -0.239 9.530 -3.639 1.00 84.56 81 ASN A C 1
ATOM 608 O O . ASN A 1 81 ? 0.545 10.278 -3.053 1.00 84.56 81 ASN A O 1
ATOM 612 N N . THR A 1 82 ? -1.393 9.149 -3.093 1.00 83.06 82 THR A N 1
ATOM 613 C CA . THR A 1 82 ? -1.742 9.457 -1.705 1.00 83.06 82 THR A CA 1
ATOM 614 C C . THR A 1 82 ? -0.750 8.804 -0.748 1.00 83.06 82 THR A C 1
ATOM 616 O O . THR A 1 82 ? -0.220 9.501 0.112 1.00 83.06 82 THR A O 1
ATOM 619 N N . VAL A 1 83 ? -0.403 7.528 -0.944 1.00 84.44 83 VAL A N 1
ATOM 620 C CA . VAL A 1 83 ? 0.663 6.853 -0.175 1.00 84.44 83 VAL A CA 1
ATOM 621 C C . VAL A 1 83 ? 1.994 7.592 -0.298 1.00 84.44 83 VAL A C 1
ATOM 623 O O . VAL A 1 83 ? 2.666 7.824 0.710 1.00 84.44 83 VAL A O 1
ATOM 626 N N . LEU A 1 84 ? 2.332 8.049 -1.508 1.00 84.88 84 LEU A N 1
ATOM 627 C CA . LEU A 1 84 ? 3.583 8.740 -1.801 1.00 84.88 84 LEU A CA 1
ATOM 628 C C . LEU A 1 84 ? 3.763 10.045 -1.013 1.00 84.88 84 LEU A C 1
ATOM 630 O O . LEU A 1 84 ? 4.883 10.403 -0.642 1.00 84.88 84 LEU A O 1
ATOM 634 N N . ARG A 1 85 ? 2.661 10.720 -0.667 1.00 85.62 85 ARG A N 1
ATOM 635 C CA . ARG A 1 85 ? 2.683 11.933 0.169 1.00 85.62 85 ARG A CA 1
ATOM 636 C C . ARG A 1 85 ? 3.133 11.667 1.606 1.00 85.62 85 ARG A C 1
ATOM 638 O O . ARG A 1 85 ? 3.534 12.601 2.294 1.00 85.62 85 ARG A O 1
ATOM 645 N N . TYR A 1 86 ? 3.088 10.413 2.054 1.00 82.94 86 TYR A N 1
ATOM 646 C CA . TYR A 1 86 ? 3.432 10.008 3.417 1.00 82.94 86 TYR A CA 1
ATOM 647 C C . TYR A 1 86 ? 4.734 9.192 3.501 1.00 82.94 86 TYR A C 1
ATOM 649 O O . TYR A 1 86 ? 5.041 8.640 4.554 1.00 82.94 86 TYR A O 1
ATOM 657 N N . THR A 1 87 ? 5.527 9.151 2.426 1.00 79.56 87 THR A N 1
ATOM 658 C CA . THR A 1 87 ? 6.740 8.309 2.295 1.00 79.56 87 THR A CA 1
ATOM 659 C C . THR A 1 87 ? 7.946 8.795 3.080 1.00 79.56 87 THR A C 1
ATOM 661 O O . THR A 1 87 ? 8.933 8.073 3.203 1.00 79.56 87 THR A O 1
ATOM 664 N N . HIS A 1 88 ? 7.873 9.989 3.670 1.00 71.31 88 HIS A N 1
ATOM 665 C CA . HIS A 1 88 ? 8.862 10.425 4.643 1.00 71.31 88 HIS A CA 1
ATOM 666 C C . HIS A 1 88 ? 8.712 9.615 5.937 1.00 71.31 88 HIS A C 1
ATOM 668 O O . HIS A 1 88 ? 7.981 9.997 6.860 1.00 71.31 88 HIS A O 1
ATOM 674 N N . CYS A 1 89 ? 9.446 8.503 5.999 1.00 61.50 89 CYS A N 1
ATOM 675 C CA . CYS A 1 89 ? 9.924 7.927 7.244 1.00 61.50 89 CYS A CA 1
ATOM 676 C C . CYS A 1 89 ? 10.820 8.975 7.915 1.00 61.50 89 CYS A C 1
ATOM 678 O O . CYS A 1 89 ? 11.978 9.146 7.548 1.00 61.50 89 CYS A O 1
ATOM 680 N N . GLY A 1 90 ? 10.250 9.773 8.820 1.00 51.78 90 GLY A N 1
ATOM 681 C CA . GLY A 1 90 ? 11.061 10.618 9.691 1.00 51.78 90 GLY A CA 1
ATOM 682 C C . GLY A 1 90 ? 11.931 9.718 10.567 1.00 51.78 90 GLY A C 1
ATOM 683 O O . GLY A 1 90 ? 11.420 8.719 11.073 1.00 51.78 90 GLY A O 1
ATOM 684 N N . ASN A 1 91 ? 13.215 10.063 10.693 1.00 38.91 91 ASN A N 1
ATOM 685 C CA . ASN A 1 91 ? 14.072 9.564 11.774 1.00 38.91 91 ASN A CA 1
ATOM 686 C C . ASN A 1 91 ? 13.426 9.808 13.142 1.00 38.91 91 ASN A C 1
ATOM 688 O O . ASN A 1 91 ? 12.782 10.874 13.297 1.00 38.91 91 ASN A O 1
#